Protein AF-A0A1A0IRV1-F1 (afdb_monomer)

Sequence (82 aa):
MAVTLTRADAKRLGEQAGGFGIGPGLLSRALVRYGLDHIDDPGVQAVIAEVKAADRERRRRVGVKAMKSRWPDTKEKKESSE

Mean predicted aligned error: 9.53 Å

Radius of gyration: 22.17 Å; Cα contacts (8 Å, |Δi|>4): 18; chains: 1; bounding box: 51×28×63 Å

Nearest PDB structures (foldseek):
  6sbw-assembly1_A  TM=7.692E-01  e=1.231E+00  Myxococcus xanthus DK 1622
  6sbx-assembly1_C  TM=7.545E-01  e=1.538E+00  Myxococcus xanthus

pLDDT: mean 84.72, std 17.15, range [42.47, 98.38]

Foldseek 3Di:
DDDDDDPVVLVVLCVVCVVVVHHSVVSVVVVVVVCVVPVVPPVSVVVVVVVVVVVVVVVVVVVVVVVCVVDDDPPPDDDDDD

Solvent-accessible surface area (backbone atoms only — not comparable to full-atom values): 5004 Å² total; per-residue (Å²): 139,86,88,85,70,54,73,66,56,51,49,52,44,43,56,53,14,56,77,71,76,44,55,46,69,58,47,50,53,52,51,53,50,52,49,62,79,37,51,85,37,68,68,49,45,50,52,52,52,50,53,54,49,52,52,50,52,52,49,51,55,50,50,52,51,52,50,52,70,73,54,66,79,92,78,85,86,83,85,87,88,128

Secondary structure (DSSP, 8-state):
-PPPPPHHHHHHHHHHHHHTTS-HHHHHHHHHHHHHHTTTSHHHHHHHHHHHHHHHHHHHHHHHHHHHHH------------

Structure (mmCIF, N/CA/C/O backbone):
data_AF-A0A1A0IRV1-F1
#
_entry.id   AF-A0A1A0IRV1-F1
#
loop_
_atom_site.group_PDB
_atom_site.id
_atom_site.type_symbol
_atom_site.label_atom_id
_atom_site.label_alt_id
_atom_site.label_comp_id
_atom_site.label_asym_id
_atom_site.label_entity_id
_atom_site.label_seq_id
_atom_site.pdbx_PDB_ins_code
_atom_site.Cartn_x
_atom_site.Cartn_y
_atom_site.Cartn_z
_atom_site.occupancy
_atom_site.B_iso_or_equiv
_atom_site.auth_seq_id
_atom_site.auth_comp_id
_atom_site.auth_asym_id
_atom_site.auth_atom_id
_atom_site.pdbx_PDB_model_num
ATOM 1 N N . MET A 1 1 ? 15.159 -3.258 8.133 1.00 65.06 1 MET A N 1
ATOM 2 C CA . MET A 1 1 ? 14.770 -3.300 6.705 1.00 65.06 1 MET A CA 1
ATOM 3 C C . MET A 1 1 ? 13.842 -2.126 6.431 1.00 65.06 1 MET A C 1
ATOM 5 O O . MET A 1 1 ? 12.905 -1.953 7.198 1.00 65.06 1 MET A O 1
ATOM 9 N N . ALA A 1 2 ? 14.110 -1.307 5.411 1.00 79.25 2 ALA A N 1
ATOM 10 C CA . ALA A 1 2 ? 13.235 -0.195 5.027 1.00 79.25 2 ALA A CA 1
ATOM 11 C C . ALA A 1 2 ? 12.373 -0.601 3.822 1.00 79.25 2 ALA A C 1
ATOM 13 O O . ALA A 1 2 ? 12.905 -1.118 2.840 1.00 79.25 2 ALA A O 1
ATOM 14 N N . VAL A 1 3 ? 11.059 -0.377 3.898 1.00 84.31 3 VAL A N 1
ATOM 15 C CA . VAL A 1 3 ? 10.137 -0.596 2.774 1.00 84.31 3 VAL A CA 1
ATOM 16 C C . VAL A 1 3 ? 10.036 0.701 1.984 1.00 84.31 3 VAL A C 1
ATOM 18 O O . VAL A 1 3 ? 9.752 1.756 2.546 1.00 84.31 3 VAL A O 1
ATOM 21 N N . THR A 1 4 ? 10.299 0.629 0.682 1.00 87.94 4 THR A N 1
ATOM 22 C CA . THR A 1 4 ? 10.196 1.782 -0.216 1.00 87.94 4 THR A CA 1
ATOM 23 C C . THR A 1 4 ? 8.856 1.759 -0.933 1.00 87.94 4 THR A C 1
ATOM 25 O O . THR A 1 4 ? 8.466 0.744 -1.504 1.00 87.94 4 THR A O 1
ATOM 28 N N . LEU A 1 5 ? 8.156 2.890 -0.899 1.00 90.38 5 LEU A N 1
ATOM 29 C CA . LEU A 1 5 ? 6.903 3.092 -1.617 1.00 90.38 5 LEU A CA 1
ATOM 30 C C . LEU A 1 5 ? 7.154 3.894 -2.890 1.00 90.38 5 LEU A C 1
ATOM 32 O O . LEU A 1 5 ? 8.057 4.736 -2.950 1.00 90.38 5 LEU A O 1
ATOM 36 N N . THR A 1 6 ? 6.322 3.671 -3.905 1.00 90.69 6 THR A N 1
ATOM 37 C CA . THR A 1 6 ? 6.273 4.595 -5.037 1.00 90.69 6 THR A CA 1
ATOM 38 C C . THR A 1 6 ? 5.708 5.944 -4.579 1.00 90.69 6 THR A C 1
ATOM 40 O O . THR A 1 6 ? 5.019 6.040 -3.562 1.00 90.69 6 THR A O 1
ATOM 43 N N . ARG A 1 7 ? 5.967 7.017 -5.340 1.00 92.12 7 ARG A N 1
ATOM 44 C CA . ARG A 1 7 ? 5.391 8.340 -5.028 1.00 92.12 7 ARG A CA 1
ATOM 45 C C . ARG A 1 7 ? 3.859 8.321 -5.035 1.00 92.12 7 ARG A C 1
ATOM 47 O O . ARG A 1 7 ? 3.249 9.020 -4.232 1.00 92.12 7 ARG A O 1
ATOM 54 N N . ALA A 1 8 ? 3.256 7.533 -5.926 1.00 92.94 8 ALA A N 1
ATOM 55 C CA . ALA A 1 8 ? 1.806 7.399 -6.020 1.00 92.94 8 ALA A CA 1
ATOM 56 C C . ALA A 1 8 ? 1.232 6.712 -4.773 1.00 92.94 8 ALA A C 1
ATOM 58 O O . ALA A 1 8 ? 0.298 7.235 -4.168 1.00 92.94 8 ALA A O 1
ATOM 59 N N . ASP A 1 9 ? 1.849 5.611 -4.335 1.00 94.25 9 ASP A N 1
ATOM 60 C CA . ASP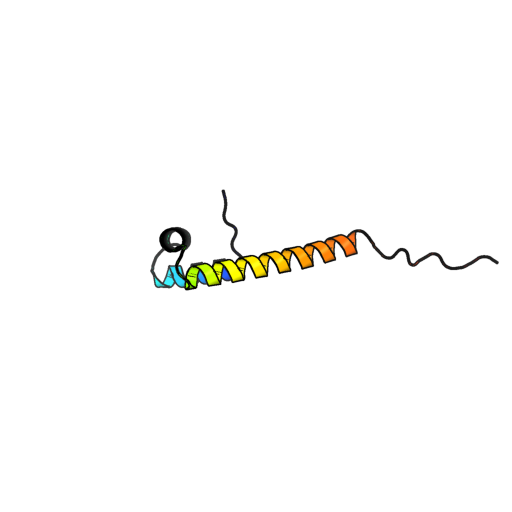 A 1 9 ? 1.409 4.886 -3.139 1.00 94.25 9 ASP A CA 1
ATOM 61 C C . ASP A 1 9 ? 1.602 5.719 -1.871 1.00 94.25 9 ASP A C 1
ATOM 63 O O . ASP A 1 9 ? 0.720 5.752 -1.019 1.00 94.25 9 ASP A O 1
ATOM 67 N N . ALA A 1 10 ? 2.713 6.456 -1.764 1.00 95.88 10 ALA A N 1
ATOM 68 C CA . ALA A 1 10 ? 2.958 7.357 -0.640 1.00 95.88 10 ALA A CA 1
ATOM 69 C C . ALA A 1 10 ? 1.906 8.480 -0.554 1.00 95.88 10 ALA A C 1
ATOM 71 O O . ALA A 1 10 ? 1.423 8.786 0.536 1.00 95.88 10 ALA A O 1
ATOM 72 N N . LYS A 1 11 ? 1.511 9.063 -1.697 1.00 97.44 11 LYS A N 1
ATOM 73 C CA . LYS A 1 11 ? 0.434 10.065 -1.759 1.00 97.44 11 LYS A CA 1
ATOM 74 C C . LYS A 1 11 ? -0.904 9.462 -1.332 1.00 97.44 11 LYS A C 1
ATOM 76 O O . LYS A 1 11 ? -1.560 10.012 -0.452 1.00 97.44 11 LYS A O 1
ATOM 81 N N . ARG A 1 12 ? -1.267 8.307 -1.899 1.00 97.44 12 ARG A N 1
ATOM 82 C CA . ARG A 1 12 ? -2.516 7.602 -1.577 1.00 97.44 12 ARG A CA 1
ATOM 83 C C . ARG A 1 12 ? -2.585 7.228 -0.097 1.00 97.44 12 ARG A C 1
ATOM 85 O O . ARG A 1 12 ? -3.610 7.439 0.538 1.00 97.44 12 ARG A O 1
ATOM 92 N N . LEU A 1 13 ? -1.491 6.724 0.470 1.00 97.38 13 LEU A N 1
ATOM 93 C CA . LEU A 1 13 ? -1.388 6.421 1.896 1.00 97.38 13 LEU A CA 1
ATOM 94 C C . LEU A 1 13 ? -1.633 7.669 2.756 1.00 97.38 13 LEU A C 1
ATOM 96 O O . LEU A 1 13 ? -2.357 7.584 3.742 1.00 97.38 13 LEU A O 1
ATOM 100 N N . GLY A 1 14 ? -1.053 8.815 2.386 1.00 97.56 14 GLY A N 1
ATOM 101 C CA . GLY A 1 14 ? -1.259 10.077 3.096 1.00 97.56 14 GLY A CA 1
ATOM 102 C C . GLY A 1 14 ? -2.715 10.541 3.084 1.00 97.56 14 GLY A C 1
ATOM 103 O O . GLY A 1 14 ? -3.255 10.891 4.130 1.00 97.56 14 GLY A O 1
ATOM 104 N N . GLU A 1 15 ? -3.366 10.479 1.923 1.00 98.06 15 GLU A N 1
ATOM 105 C CA . GLU A 1 15 ? -4.783 10.831 1.764 1.00 98.06 15 GLU A CA 1
ATOM 106 C C . GLU A 1 15 ? -5.692 9.932 2.608 1.00 98.06 15 GLU A C 1
ATOM 108 O O . GLU A 1 15 ? -6.546 10.426 3.342 1.00 98.06 15 GLU A O 1
ATOM 113 N N . GLN A 1 16 ? -5.474 8.613 2.557 1.00 98.31 16 GLN A N 1
ATOM 114 C CA . GLN A 1 16 ? -6.256 7.666 3.352 1.00 98.31 16 GLN A CA 1
ATOM 115 C C . GLN A 1 16 ? -6.014 7.856 4.852 1.00 98.31 16 GLN A C 1
ATOM 117 O O . GLN A 1 16 ? -6.964 7.855 5.627 1.00 98.31 16 GLN A O 1
ATOM 122 N N . ALA A 1 17 ? -4.766 8.084 5.270 1.00 97.81 17 ALA A N 1
ATOM 123 C CA . ALA A 1 17 ? -4.432 8.326 6.672 1.00 97.81 17 ALA A CA 1
ATOM 124 C C . ALA A 1 17 ? -5.153 9.566 7.225 1.00 97.81 17 ALA A C 1
ATOM 126 O O . ALA A 1 17 ? -5.684 9.514 8.336 1.00 97.81 17 ALA A O 1
ATOM 127 N N . GLY A 1 18 ? -5.261 10.628 6.417 1.00 97.44 18 GLY A N 1
ATOM 128 C CA . GLY A 1 18 ? -6.060 11.811 6.740 1.00 97.44 18 GLY A CA 1
ATOM 129 C C . GLY A 1 18 ? -7.538 11.487 6.973 1.00 97.44 18 GLY A C 1
ATOM 130 O O . GLY A 1 18 ? -8.115 11.967 7.945 1.00 97.44 18 GLY A O 1
ATOM 131 N N . GLY A 1 19 ? -8.125 10.608 6.154 1.00 97.00 19 GLY A N 1
ATOM 132 C CA . GLY A 1 19 ? -9.504 10.133 6.332 1.00 97.00 19 GLY A CA 1
ATOM 133 C C . GLY A 1 19 ? -9.746 9.383 7.648 1.00 97.00 19 GLY A C 1
ATOM 134 O O . GLY A 1 19 ? -10.847 9.433 8.188 1.00 97.00 19 GLY A O 1
ATOM 135 N N . PHE A 1 20 ? -8.714 8.740 8.199 1.00 96.44 20 PHE A N 1
ATOM 136 C CA . PHE A 1 20 ? -8.764 8.062 9.500 1.00 96.44 20 PHE A CA 1
ATOM 137 C C . PHE A 1 20 ? -8.300 8.940 10.675 1.00 96.44 20 PHE A C 1
ATOM 139 O O . PHE A 1 20 ? -8.292 8.472 11.812 1.00 96.44 20 PHE A O 1
ATOM 146 N N . GLY A 1 21 ? -7.879 10.186 10.430 1.00 97.56 21 GLY A N 1
ATOM 147 C CA . GLY A 1 21 ? -7.349 11.072 11.471 1.00 97.56 21 GLY A CA 1
ATOM 148 C C . GLY A 1 21 ? -6.026 10.598 12.087 1.00 97.56 21 GLY A C 1
ATOM 149 O O . GLY A 1 21 ? -5.717 10.953 13.223 1.00 97.56 21 GLY A O 1
ATOM 150 N N . ILE A 1 22 ? -5.240 9.788 11.368 1.00 97.81 22 ILE A N 1
ATOM 151 C CA . ILE A 1 22 ? -3.964 9.239 11.850 1.00 97.81 22 ILE A CA 1
ATOM 152 C C . ILE A 1 22 ? -2.798 9.598 10.929 1.00 97.81 22 ILE A C 1
ATOM 154 O O . ILE A 1 22 ? -2.968 9.960 9.769 1.00 97.81 22 ILE A O 1
ATOM 158 N N . GLY A 1 23 ? -1.574 9.468 11.444 1.00 96.50 23 GLY A N 1
ATOM 159 C CA . GLY A 1 23 ? -0.368 9.663 10.641 1.00 96.50 23 GLY A CA 1
ATOM 160 C C . GLY A 1 23 ? -0.150 8.534 9.615 1.00 96.50 23 GLY A C 1
ATOM 161 O O . GLY A 1 23 ? -0.441 7.372 9.920 1.00 96.50 23 GLY A O 1
ATOM 162 N N . PRO A 1 24 ? 0.463 8.816 8.444 1.00 96.38 24 PRO A N 1
ATOM 163 C CA . PRO A 1 24 ? 0.737 7.808 7.411 1.00 96.38 24 PRO A CA 1
ATOM 164 C C . PRO A 1 24 ? 1.548 6.611 7.922 1.00 96.38 24 PRO A C 1
ATOM 166 O O . PRO A 1 24 ? 1.323 5.478 7.500 1.00 96.38 24 PRO A O 1
ATOM 169 N N . GLY A 1 25 ? 2.461 6.835 8.874 1.00 95.25 25 GLY A N 1
ATOM 170 C CA . GLY A 1 25 ? 3.248 5.768 9.498 1.00 95.25 25 GLY A CA 1
ATOM 171 C C . GLY A 1 25 ? 2.398 4.780 10.302 1.00 95.25 25 GLY A C 1
ATOM 172 O O . GLY A 1 25 ? 2.641 3.574 10.247 1.00 95.25 25 GLY A O 1
ATOM 173 N N . LEU A 1 26 ? 1.365 5.265 11.001 1.00 97.31 26 LEU A N 1
ATOM 174 C CA . LEU A 1 26 ? 0.464 4.402 11.764 1.00 97.31 26 LEU A CA 1
ATOM 175 C C . LEU A 1 26 ? -0.440 3.592 10.830 1.00 97.31 26 LEU A C 1
ATOM 177 O O . LEU A 1 26 ? -0.562 2.381 11.013 1.00 97.31 26 LEU A O 1
ATOM 181 N N . LEU A 1 27 ? -0.987 4.228 9.786 1.00 97.75 27 LEU A N 1
ATOM 182 C CA . LEU A 1 27 ? -1.765 3.518 8.769 1.00 97.75 27 LEU A CA 1
ATOM 183 C C . LEU A 1 27 ? -0.916 2.450 8.065 1.00 97.75 27 LEU A C 1
ATOM 185 O O . LEU A 1 27 ? -1.355 1.314 7.922 1.00 97.75 27 LEU A O 1
ATOM 189 N N . SER A 1 28 ? 0.330 2.778 7.705 1.00 96.44 28 SER A N 1
ATOM 190 C CA . SER A 1 28 ? 1.277 1.820 7.113 1.00 96.44 28 SER A CA 1
ATOM 191 C C . SER A 1 28 ? 1.432 0.574 7.978 1.00 96.44 28 SER A C 1
ATOM 193 O O . SER A 1 28 ? 1.341 -0.545 7.482 1.00 96.44 28 SER A O 1
ATOM 195 N N . ARG A 1 29 ? 1.641 0.760 9.288 1.00 96.56 29 ARG A N 1
ATOM 196 C CA . ARG A 1 29 ? 1.804 -0.349 10.232 1.00 96.56 29 ARG A CA 1
ATOM 197 C C . ARG A 1 29 ? 0.545 -1.212 10.314 1.00 96.56 29 ARG A C 1
ATOM 199 O O . ARG A 1 29 ? 0.667 -2.433 10.360 1.00 96.56 29 ARG A O 1
ATOM 206 N N . ALA A 1 30 ? -0.636 -0.595 10.326 1.00 97.81 30 ALA A N 1
ATOM 207 C CA . ALA A 1 30 ? -1.907 -1.312 10.354 1.00 97.81 30 ALA A CA 1
ATOM 208 C C . ALA A 1 30 ? -2.116 -2.150 9.082 1.00 97.81 30 ALA A C 1
ATOM 210 O O . ALA A 1 30 ? -2.426 -3.334 9.181 1.00 97.81 30 ALA A O 1
ATOM 211 N N . LEU A 1 31 ? -1.867 -1.568 7.904 1.00 96.44 31 LEU A N 1
ATOM 212 C CA . LEU A 1 31 ? -2.006 -2.256 6.618 1.00 96.44 31 LEU A CA 1
ATOM 213 C C . LEU A 1 31 ? -1.013 -3.413 6.467 1.00 96.44 31 LEU A C 1
ATOM 215 O O . LEU A 1 31 ? -1.402 -4.493 6.035 1.00 96.44 31 LEU A O 1
ATOM 219 N N . VAL A 1 32 ? 0.251 -3.214 6.860 1.00 95.81 32 VAL A N 1
ATOM 220 C CA . VAL A 1 32 ? 1.261 -4.285 6.842 1.00 95.81 32 VAL A CA 1
ATOM 221 C C . VAL A 1 32 ? 0.852 -5.424 7.768 1.00 95.81 32 VAL A C 1
ATOM 223 O O . VAL A 1 32 ? 0.907 -6.577 7.358 1.00 95.81 32 VAL A O 1
ATOM 226 N N . ARG A 1 33 ? 0.411 -5.117 8.995 1.00 97.75 33 ARG A N 1
ATOM 227 C CA . ARG A 1 33 ? -0.064 -6.144 9.928 1.00 97.75 33 ARG A CA 1
ATOM 228 C C . ARG A 1 33 ? -1.236 -6.925 9.335 1.00 97.75 33 ARG A C 1
ATOM 230 O O . ARG A 1 33 ? -1.170 -8.143 9.278 1.00 97.75 33 ARG A O 1
ATOM 237 N N . TYR A 1 34 ? -2.254 -6.223 8.840 1.00 97.81 34 TYR A N 1
ATOM 238 C CA . TYR A 1 34 ? -3.430 -6.857 8.252 1.00 97.81 34 TYR A CA 1
ATOM 239 C C . TYR A 1 34 ? -3.068 -7.758 7.066 1.00 97.81 34 TYR A C 1
ATOM 241 O O . TYR A 1 34 ? -3.490 -8.908 7.033 1.00 97.81 34 TYR A O 1
ATOM 249 N N . GLY A 1 35 ? -2.254 -7.265 6.128 1.00 97.00 35 GLY A N 1
ATOM 250 C CA . GLY A 1 35 ? -1.849 -8.038 4.954 1.00 97.00 35 GLY A CA 1
ATOM 251 C C . GLY A 1 35 ? -1.016 -9.275 5.295 1.00 97.00 35 GLY A C 1
ATOM 252 O O . GLY A 1 35 ? -1.124 -10.281 4.604 1.00 97.00 35 GLY A O 1
ATOM 253 N N . LEU A 1 36 ? -0.214 -9.229 6.365 1.00 97.12 36 LEU A N 1
ATOM 254 C CA . LEU A 1 36 ? 0.521 -10.401 6.849 1.00 97.12 36 LEU A CA 1
ATOM 255 C C . LEU A 1 36 ? -0.400 -11.410 7.546 1.00 97.12 36 LEU A C 1
ATOM 257 O O . LEU A 1 36 ? -0.264 -12.606 7.310 1.00 97.12 36 LEU A O 1
ATOM 261 N N . ASP A 1 37 ? -1.351 -10.934 8.352 1.00 98.38 37 ASP A N 1
ATOM 262 C CA . ASP A 1 37 ? -2.334 -11.786 9.035 1.00 98.38 37 ASP A CA 1
ATOM 263 C C . ASP A 1 37 ? -3.317 -12.447 8.040 1.00 98.38 37 ASP A C 1
ATOM 265 O O . ASP A 1 37 ? -3.908 -13.478 8.347 1.00 98.38 37 ASP A O 1
ATOM 269 N N . HIS A 1 38 ? -3.471 -11.876 6.839 1.00 98.31 38 HIS A N 1
ATOM 270 C CA . HIS A 1 38 ? -4.369 -12.343 5.774 1.00 98.31 38 HIS A CA 1
ATOM 271 C C . HIS A 1 38 ? -3.595 -12.701 4.502 1.00 98.31 38 HIS A C 1
ATOM 273 O O . HIS A 1 38 ? -4.069 -12.460 3.393 1.00 98.31 38 HIS A O 1
ATOM 279 N N . ILE A 1 39 ? -2.385 -13.253 4.640 1.00 97.88 39 ILE A N 1
ATOM 280 C CA . ILE A 1 39 ? -1.515 -13.499 3.485 1.00 97.88 39 ILE A CA 1
ATOM 281 C C . ILE A 1 39 ? -2.156 -14.433 2.452 1.00 97.88 39 ILE A C 1
ATOM 283 O O . ILE A 1 39 ? -1.915 -14.268 1.261 1.00 97.88 39 ILE A O 1
ATOM 287 N N . ASP A 1 40 ? -3.005 -15.364 2.887 1.00 97.44 40 ASP A N 1
ATOM 288 C CA . ASP A 1 40 ? -3.692 -16.328 2.022 1.00 97.44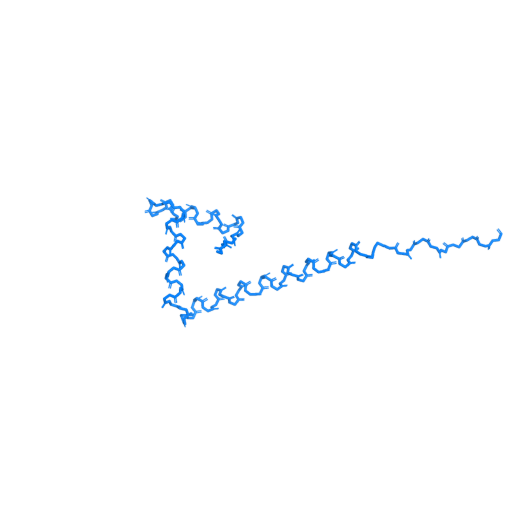 40 ASP A CA 1
ATOM 289 C C . ASP A 1 40 ? -5.007 -15.791 1.428 1.00 97.44 40 ASP A C 1
ATOM 291 O O . ASP A 1 40 ? -5.650 -16.477 0.631 1.00 97.44 40 ASP A O 1
ATOM 295 N N . ASP A 1 41 ? -5.415 -14.567 1.781 1.00 98.12 41 ASP A N 1
ATOM 296 C CA . ASP A 1 41 ? -6.597 -13.937 1.198 1.00 98.12 41 ASP A CA 1
ATOM 297 C C . ASP A 1 41 ? -6.403 -13.719 -0.319 1.00 98.12 41 ASP A C 1
ATOM 299 O O . ASP A 1 41 ? -5.371 -13.177 -0.740 1.00 98.12 41 ASP A O 1
ATOM 303 N N . PRO A 1 42 ? -7.383 -14.089 -1.170 1.00 97.88 42 PRO A N 1
ATOM 304 C CA . PRO A 1 42 ? -7.263 -13.933 -2.618 1.00 97.88 42 PRO A CA 1
ATOM 305 C C . PRO A 1 42 ? -6.981 -12.495 -3.068 1.00 97.88 42 PRO A C 1
ATOM 307 O O . PRO A 1 42 ? -6.264 -12.291 -4.050 1.00 97.88 42 PRO A O 1
ATOM 310 N N . GLY A 1 43 ? -7.509 -11.493 -2.358 1.00 96.31 43 GLY A N 1
ATOM 311 C CA . GLY A 1 43 ? -7.252 -10.085 -2.644 1.00 96.31 43 GLY A CA 1
ATOM 312 C C . GLY A 1 43 ? -5.804 -9.701 -2.354 1.00 96.31 43 GLY A C 1
ATOM 313 O O . GLY A 1 43 ? -5.158 -9.050 -3.177 1.00 96.31 43 GLY A O 1
ATOM 314 N N . VAL A 1 44 ? -5.253 -10.161 -1.228 1.00 96.81 44 VAL A N 1
ATOM 315 C CA . VAL A 1 44 ? -3.834 -9.957 -0.889 1.00 96.81 44 VAL A CA 1
ATOM 316 C C . VAL A 1 44 ? -2.923 -10.669 -1.895 1.00 96.81 44 VAL A C 1
ATOM 318 O O . VAL A 1 44 ? -1.979 -10.061 -2.408 1.00 96.81 44 VAL A O 1
ATOM 321 N N . GLN A 1 45 ? -3.235 -11.917 -2.256 1.00 98.19 45 GLN A N 1
ATOM 322 C CA . GLN A 1 45 ? -2.492 -12.680 -3.266 1.00 98.19 45 GLN A CA 1
ATOM 323 C C . GLN A 1 45 ? -2.503 -11.996 -4.644 1.00 98.19 45 GLN A C 1
ATOM 325 O O . GLN A 1 45 ? -1.465 -11.933 -5.311 1.00 98.19 45 GLN A O 1
ATOM 330 N N . ALA A 1 46 ? -3.639 -11.424 -5.057 1.00 97.44 46 ALA A N 1
ATOM 331 C CA . ALA A 1 46 ? -3.745 -10.664 -6.302 1.00 97.44 46 ALA A CA 1
ATOM 332 C C . ALA A 1 46 ? -2.831 -9.427 -6.296 1.00 97.44 46 ALA A C 1
ATOM 334 O O . ALA A 1 46 ? -2.042 -9.237 -7.225 1.00 97.44 46 ALA A O 1
ATOM 335 N N . VAL A 1 47 ? -2.845 -8.640 -5.214 1.00 95.56 47 VAL A N 1
ATOM 336 C CA . VAL A 1 47 ? -1.969 -7.463 -5.074 1.00 95.56 47 VAL A CA 1
ATOM 337 C C . VAL A 1 47 ? -0.487 -7.864 -5.088 1.00 95.56 47 VAL A C 1
ATOM 339 O O . VAL A 1 47 ? 0.331 -7.202 -5.731 1.00 95.56 47 VAL A O 1
ATOM 342 N N . ILE A 1 48 ? -0.112 -8.977 -4.449 1.00 95.94 48 ILE A N 1
ATOM 343 C CA . ILE A 1 48 ? 1.262 -9.506 -4.508 1.00 95.94 48 ILE A CA 1
ATOM 344 C C . ILE A 1 48 ? 1.659 -9.840 -5.953 1.00 95.94 48 ILE A C 1
ATOM 346 O O . ILE A 1 48 ? 2.769 -9.506 -6.389 1.00 95.94 48 ILE A O 1
ATOM 350 N N . ALA A 1 49 ? 0.768 -10.483 -6.712 1.00 96.81 49 ALA A N 1
ATOM 351 C CA . ALA A 1 49 ? 1.015 -10.821 -8.109 1.00 96.81 49 ALA A CA 1
ATOM 352 C C . ALA A 1 49 ? 1.214 -9.565 -8.979 1.00 96.81 49 ALA A C 1
ATOM 354 O O . ALA A 1 49 ? 2.150 -9.528 -9.788 1.00 96.81 49 ALA A O 1
ATOM 355 N N . GLU A 1 50 ? 0.405 -8.524 -8.768 1.00 94.38 50 GLU A N 1
ATOM 356 C CA . GLU A 1 50 ? 0.528 -7.227 -9.443 1.00 94.38 50 GLU A CA 1
ATOM 357 C C . GLU A 1 50 ? 1.873 -6.554 -9.146 1.00 94.38 50 GLU A C 1
ATOM 359 O O . GLU A 1 50 ? 2.605 -6.185 -10.070 1.00 94.38 5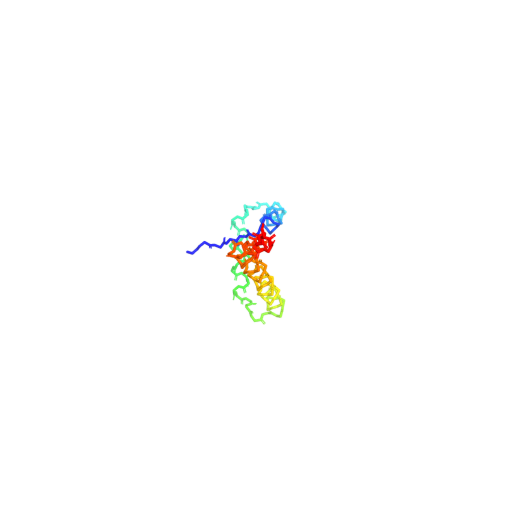0 GLU A O 1
ATOM 364 N N . VAL A 1 51 ? 2.262 -6.469 -7.869 1.00 92.50 51 VAL A N 1
ATOM 365 C CA . VAL A 1 51 ? 3.549 -5.882 -7.461 1.00 92.50 51 VAL A CA 1
ATOM 366 C C . VAL A 1 51 ? 4.720 -6.661 -8.070 1.00 92.50 51 VAL A C 1
ATOM 368 O O . VAL A 1 51 ? 5.663 -6.064 -8.600 1.00 92.50 51 VAL A O 1
ATOM 371 N N . LYS A 1 52 ? 4.653 -8.000 -8.084 1.00 93.81 52 LYS A N 1
ATOM 372 C CA . LYS A 1 52 ? 5.672 -8.862 -8.709 1.00 93.81 52 LYS A CA 1
ATOM 373 C C . LYS A 1 52 ? 5.768 -8.649 -10.222 1.00 93.81 52 LYS A C 1
ATOM 375 O O . LYS A 1 52 ? 6.861 -8.752 -10.789 1.00 93.81 52 LYS A O 1
ATOM 380 N N . ALA A 1 53 ? 4.648 -8.402 -10.901 1.00 93.06 53 ALA A N 1
ATOM 381 C CA . ALA A 1 53 ? 4.627 -8.100 -12.330 1.00 93.06 53 ALA A CA 1
ATOM 382 C C . ALA A 1 53 ? 5.228 -6.715 -12.617 1.00 93.06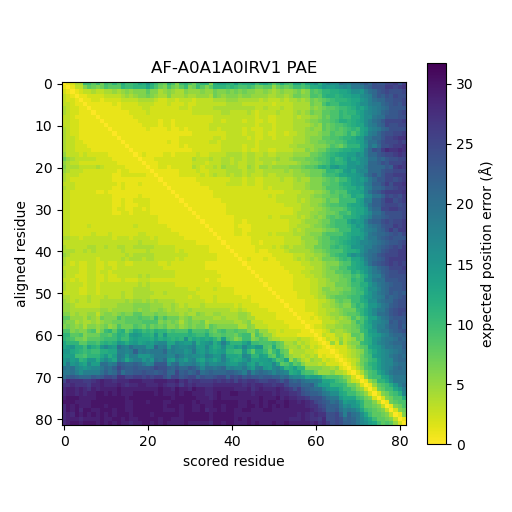 53 ALA A C 1
ATOM 384 O O . ALA A 1 53 ? 6.121 -6.600 -13.461 1.00 93.06 53 ALA A O 1
ATOM 385 N N . ALA A 1 54 ? 4.821 -5.693 -1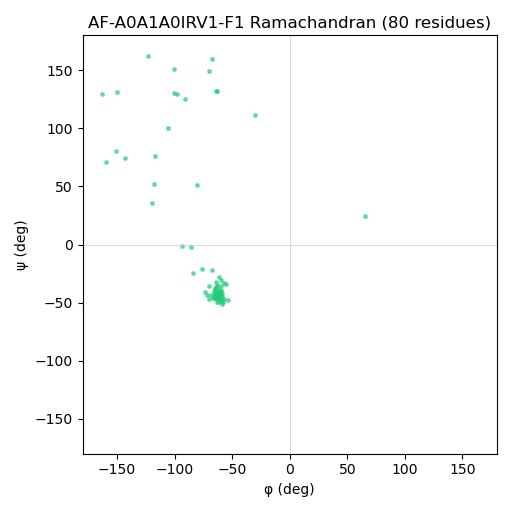1.861 1.00 88.56 54 ALA A N 1
ATOM 386 C CA . ALA A 1 54 ? 5.331 -4.331 -11.993 1.00 88.56 54 ALA A CA 1
ATOM 387 C C . ALA A 1 54 ? 6.848 -4.251 -11.747 1.00 88.56 54 ALA A C 1
ATOM 389 O O . ALA A 1 54 ? 7.574 -3.594 -12.498 1.00 88.56 54 ALA A O 1
ATOM 390 N N . ASP A 1 55 ? 7.360 -4.961 -10.739 1.00 87.62 55 ASP A N 1
ATOM 391 C CA . ASP A 1 55 ? 8.794 -4.983 -10.445 1.00 87.62 55 ASP A CA 1
ATOM 392 C C . ASP A 1 55 ? 9.600 -5.743 -11.517 1.00 87.62 55 ASP A C 1
ATOM 394 O O . ASP A 1 55 ? 10.697 -5.312 -11.885 1.00 87.62 55 ASP A O 1
ATOM 398 N N . ARG A 1 56 ? 9.048 -6.821 -12.100 1.00 87.56 56 ARG A N 1
ATOM 399 C CA . ARG A 1 56 ? 9.643 -7.482 -13.279 1.00 87.56 56 ARG A CA 1
ATOM 400 C C . ARG A 1 56 ? 9.758 -6.525 -14.462 1.00 87.56 56 ARG A C 1
ATOM 402 O O . ARG A 1 56 ? 10.833 -6.427 -15.053 1.00 87.56 56 ARG A O 1
ATOM 409 N N . GLU A 1 57 ? 8.692 -5.795 -14.774 1.00 86.88 57 GLU A N 1
ATOM 410 C CA . GLU A 1 57 ? 8.686 -4.841 -15.886 1.00 86.88 57 GLU A CA 1
ATOM 411 C C . GLU A 1 57 ? 9.663 -3.682 -15.644 1.00 86.88 57 GLU A C 1
ATOM 413 O O . GLU A 1 57 ? 10.457 -3.317 -16.516 1.00 86.88 57 GLU A O 1
ATOM 418 N N . ARG A 1 58 ? 9.703 -3.154 -14.415 1.00 83.00 58 ARG A N 1
ATOM 419 C CA . ARG A 1 58 ? 10.687 -2.143 -14.013 1.00 83.00 58 ARG A CA 1
ATOM 420 C C . ARG A 1 58 ? 12.117 -2.644 -14.225 1.00 83.00 58 ARG A C 1
ATOM 422 O O . ARG A 1 58 ? 12.926 -1.921 -14.809 1.00 83.00 58 ARG A O 1
ATOM 429 N N . ARG A 1 59 ? 12.437 -3.871 -13.792 1.00 81.56 59 ARG A N 1
ATOM 430 C CA . ARG A 1 59 ? 13.769 -4.464 -14.005 1.00 81.56 59 ARG A CA 1
ATOM 431 C C . ARG A 1 59 ? 14.083 -4.650 -15.485 1.00 81.56 59 ARG A C 1
ATOM 433 O O . ARG A 1 59 ?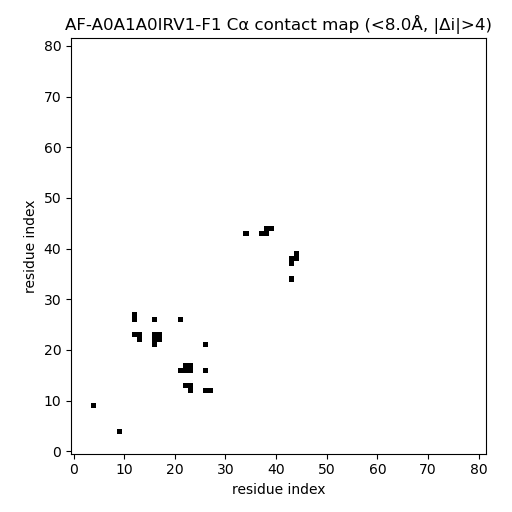 15.195 -4.324 -15.891 1.00 81.56 59 ARG A O 1
ATOM 440 N N . ARG A 1 60 ? 13.121 -5.098 -16.297 1.00 81.31 60 ARG A N 1
ATOM 441 C CA . ARG A 1 60 ? 13.295 -5.238 -17.750 1.00 81.31 60 ARG A CA 1
ATOM 442 C C . ARG A 1 60 ? 13.666 -3.903 -18.393 1.00 81.31 60 ARG A C 1
ATOM 444 O O . ARG A 1 60 ? 14.665 -3.826 -19.104 1.00 81.31 60 ARG A O 1
ATOM 451 N N . ARG A 1 61 ? 12.928 -2.833 -18.089 1.00 76.94 61 ARG A N 1
ATOM 452 C CA . ARG A 1 61 ? 13.214 -1.480 -18.597 1.00 76.94 61 ARG A CA 1
ATOM 453 C C . ARG A 1 61 ? 14.583 -0.960 -18.175 1.00 76.94 61 ARG A C 1
ATOM 455 O O . ARG A 1 61 ? 15.291 -0.377 -18.994 1.00 76.94 61 ARG A O 1
ATOM 462 N N . VAL A 1 62 ? 14.961 -1.161 -16.913 1.00 80.19 62 VAL A N 1
ATOM 463 C CA . VAL A 1 62 ? 16.283 -0.754 -16.413 1.00 80.19 62 VAL A CA 1
ATOM 464 C C . VAL A 1 62 ? 17.390 -1.562 -17.092 1.00 80.19 62 VAL A C 1
ATOM 466 O O . VAL A 1 62 ? 18.375 -0.969 -17.521 1.00 80.19 62 VAL A O 1
ATOM 469 N N . GLY A 1 63 ? 17.209 -2.873 -17.270 1.00 72.50 63 GLY A N 1
ATOM 470 C CA . GLY A 1 63 ? 18.151 -3.737 -17.985 1.00 72.50 63 GLY A CA 1
ATOM 471 C C . GLY A 1 63 ? 18.343 -3.321 -19.445 1.00 72.50 63 GLY A C 1
ATOM 472 O O . GLY A 1 63 ? 19.476 -3.179 -19.896 1.00 72.50 63 GLY A O 1
ATOM 473 N N . VAL A 1 64 ? 17.254 -3.016 -20.159 1.00 72.31 64 VAL A N 1
ATOM 474 C CA . VAL A 1 64 ? 17.309 -2.481 -21.531 1.00 72.31 64 VAL A CA 1
ATOM 475 C C . VAL A 1 64 ? 18.027 -1.131 -21.569 1.00 72.31 64 VAL A C 1
ATOM 477 O O . VAL A 1 64 ? 18.863 -0.907 -22.441 1.00 72.31 64 VAL A O 1
ATOM 480 N N . LYS A 1 65 ? 17.744 -0.228 -20.621 1.00 70.00 65 LYS A N 1
ATOM 481 C CA . LYS A 1 65 ? 18.424 1.072 -20.537 1.00 70.00 65 LYS A CA 1
ATOM 482 C C . LYS A 1 65 ? 19.925 0.906 -20.272 1.00 70.00 65 LYS A C 1
ATOM 484 O O . LYS A 1 65 ? 20.716 1.556 -20.943 1.00 70.00 65 LYS A O 1
ATOM 489 N N . ALA A 1 66 ? 20.303 0.015 -19.356 1.00 70.50 66 ALA A N 1
ATOM 490 C CA . ALA A 1 66 ? 21.696 -0.284 -19.026 1.00 70.50 66 ALA A CA 1
ATOM 491 C C . ALA A 1 66 ? 22.454 -0.924 -20.204 1.00 70.50 66 ALA A C 1
ATOM 493 O O . ALA A 1 66 ? 23.617 -0.603 -20.442 1.00 70.50 66 ALA A O 1
ATOM 494 N N . MET A 1 67 ? 21.787 -1.797 -20.967 1.00 70.62 67 MET A N 1
ATOM 495 C CA . MET A 1 67 ? 22.331 -2.395 -22.188 1.00 70.62 67 MET A CA 1
ATOM 496 C C . MET A 1 67 ? 22.552 -1.337 -23.279 1.00 70.62 67 MET A C 1
ATOM 498 O O . MET A 1 67 ? 23.640 -1.272 -23.842 1.00 70.62 67 MET A O 1
ATOM 502 N N . LYS A 1 68 ? 21.573 -0.451 -23.514 1.00 67.94 68 LYS A N 1
ATOM 503 C CA . LYS A 1 68 ? 21.703 0.671 -24.461 1.00 67.94 68 LYS A CA 1
ATOM 504 C C . LYS A 1 68 ? 22.790 1.672 -24.058 1.00 67.94 68 LYS A C 1
ATOM 506 O O . LYS A 1 68 ? 23.464 2.205 -24.923 1.00 67.94 68 LYS A O 1
ATOM 511 N N . SER A 1 69 ? 22.999 1.911 -22.762 1.00 70.25 69 SER A N 1
ATOM 512 C CA . SER A 1 69 ? 24.093 2.775 -22.294 1.00 70.25 69 SER A CA 1
ATOM 513 C C . SER A 1 69 ? 25.472 2.110 -22.343 1.00 70.25 69 SER A C 1
ATOM 515 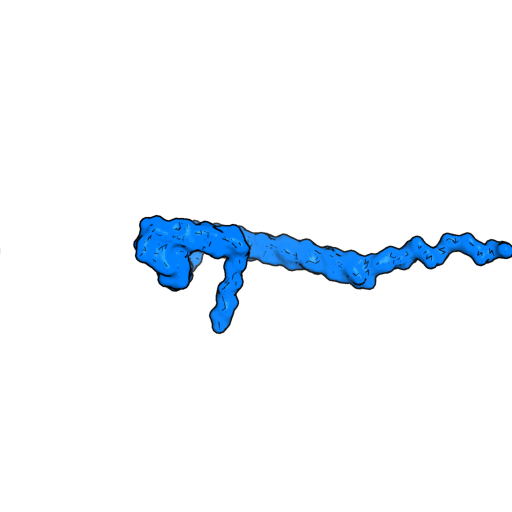O O . SER A 1 69 ? 26.474 2.814 -22.339 1.00 70.25 69 SER A O 1
ATOM 517 N N . ARG A 1 70 ? 25.541 0.769 -22.360 1.00 61.25 70 ARG A N 1
ATOM 518 C CA . ARG A 1 70 ? 26.798 0.006 -22.497 1.00 61.25 70 ARG A CA 1
ATOM 519 C C . ARG A 1 70 ? 27.239 -0.174 -23.950 1.00 61.25 70 ARG A C 1
ATOM 521 O O . ARG A 1 70 ? 28.428 -0.348 -24.178 1.00 61.25 70 ARG A O 1
ATOM 528 N N . TRP A 1 71 ? 26.308 -0.109 -24.901 1.00 59.78 71 TRP A N 1
ATOM 529 C CA . TRP A 1 7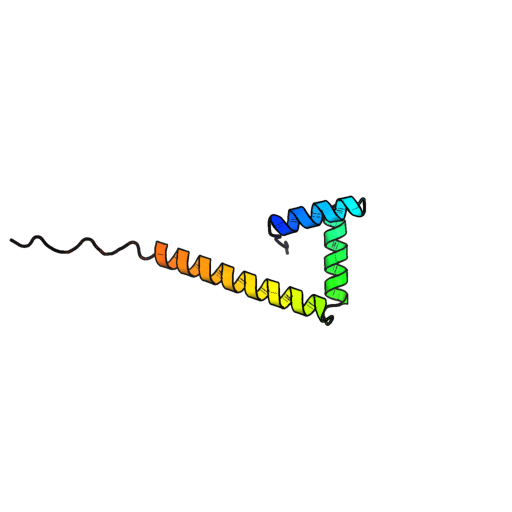1 ? 26.584 -0.079 -26.339 1.00 59.78 71 TRP A CA 1
ATOM 530 C C . TRP A 1 71 ? 26.090 1.244 -26.944 1.00 59.78 71 TRP A C 1
ATOM 532 O O . TRP A 1 71 ? 25.042 1.271 -27.590 1.00 59.78 71 TRP A O 1
ATOM 542 N N . PRO A 1 72 ? 26.806 2.364 -26.737 1.00 54.38 72 PRO A N 1
ATOM 543 C CA . PRO A 1 72 ? 26.666 3.484 -27.650 1.00 54.38 72 PRO A CA 1
ATOM 544 C C . PRO A 1 72 ? 27.174 3.024 -29.025 1.00 54.38 72 PRO A C 1
ATOM 546 O O . PRO A 1 72 ? 28.213 2.368 -29.121 1.00 54.38 72 PRO A O 1
ATOM 549 N N . ASP A 1 73 ? 26.381 3.295 -30.059 1.00 54.75 73 ASP A N 1
ATOM 550 C CA . ASP A 1 73 ? 26.613 2.961 -31.464 1.00 54.75 73 ASP A CA 1
ATOM 551 C C . ASP A 1 73 ? 28.098 2.915 -31.858 1.00 54.75 73 ASP A C 1
ATOM 553 O O . ASP A 1 73 ? 28.772 3.933 -31.983 1.00 54.75 73 ASP A O 1
ATOM 557 N N . THR A 1 74 ? 28.595 1.716 -32.163 1.00 51.59 74 THR A N 1
ATOM 558 C CA . THR A 1 74 ? 29.829 1.511 -32.937 1.00 51.59 74 THR A CA 1
ATOM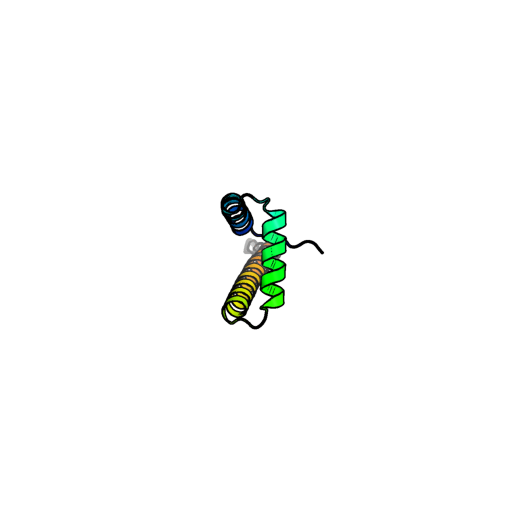 559 C C . THR A 1 74 ? 29.505 1.672 -34.429 1.00 51.59 74 THR A C 1
ATOM 561 O O . THR A 1 74 ? 29.778 0.797 -35.248 1.00 51.59 74 THR A O 1
ATOM 564 N N . LYS A 1 75 ? 28.851 2.784 -34.784 1.00 53.53 75 LYS A N 1
ATOM 565 C CA . LYS A 1 75 ? 28.506 3.161 -36.160 1.00 53.53 75 LYS A CA 1
ATOM 566 C C . LYS A 1 75 ? 29.177 4.473 -36.570 1.00 53.53 75 LYS A C 1
ATOM 568 O O . LYS A 1 75 ? 28.530 5.354 -37.104 1.00 53.53 75 LYS A O 1
ATOM 573 N N . GLU A 1 76 ? 30.490 4.558 -36.398 1.00 48.81 76 GLU A N 1
ATOM 574 C CA . GLU A 1 76 ? 31.346 5.458 -37.185 1.00 48.81 76 GLU A CA 1
ATOM 575 C C . GLU A 1 76 ? 32.684 4.757 -37.460 1.00 48.81 76 GLU A C 1
ATOM 577 O O . GLU A 1 76 ? 33.702 5.007 -36.822 1.00 48.81 76 GLU A O 1
ATOM 582 N N . LYS A 1 77 ? 32.670 3.791 -38.386 1.00 49.50 77 LYS A N 1
ATOM 583 C CA . LYS A 1 77 ? 33.875 3.373 -39.122 1.00 49.50 77 LYS A CA 1
ATOM 584 C C . LYS A 1 77 ? 33.506 2.652 -40.423 1.00 49.50 77 LYS A C 1
ATOM 586 O O . LYS A 1 77 ? 33.643 1.442 -40.559 1.00 49.50 77 LYS A O 1
ATOM 591 N N . LYS A 1 78 ? 32.994 3.431 -41.368 1.00 47.28 78 LYS A N 1
ATOM 592 C CA . LYS A 1 78 ? 33.036 3.220 -42.824 1.00 47.28 78 LYS A CA 1
ATOM 593 C C . LYS A 1 78 ? 33.022 4.630 -43.410 1.00 47.28 78 LYS A C 1
ATOM 595 O O . LYS A 1 78 ? 32.210 5.418 -42.952 1.00 47.28 78 LYS A O 1
ATOM 600 N N . GLU A 1 79 ? 33.846 5.081 -44.334 1.00 49.31 79 GLU A N 1
ATOM 601 C CA . GLU A 1 79 ? 34.908 4.550 -45.181 1.00 49.31 79 GLU A CA 1
ATOM 602 C C . GLU A 1 79 ? 35.633 5.829 -45.647 1.00 49.31 79 GLU A C 1
ATOM 604 O O . GLU A 1 79 ? 34.972 6.759 -46.091 1.00 49.31 79 GLU A O 1
ATOM 609 N N . SER A 1 80 ? 36.955 5.902 -45.527 1.00 42.47 80 SER A N 1
ATOM 610 C CA . SER A 1 80 ? 37.787 6.711 -46.428 1.00 42.47 80 SER A CA 1
ATOM 611 C C . SER A 1 80 ? 39.131 6.009 -46.486 1.00 42.47 80 SER A C 1
ATOM 613 O O . SER A 1 80 ? 40.057 6.290 -45.729 1.00 42.47 80 SER A O 1
ATOM 615 N N . SER A 1 81 ? 39.147 4.977 -47.319 1.00 45.69 81 SER A N 1
ATOM 616 C CA . SER A 1 81 ? 40.346 4.508 -47.984 1.00 45.69 81 SER A CA 1
ATOM 617 C C . SER A 1 81 ? 40.187 4.968 -49.423 1.00 45.69 81 SER A C 1
ATOM 619 O O . SER A 1 81 ? 39.400 4.364 -50.140 1.00 45.69 81 SER A O 1
ATOM 621 N N . GLU A 1 82 ? 40.851 6.063 -49.774 1.00 42.91 82 GLU A N 1
ATOM 622 C CA . GLU A 1 82 ? 41.448 6.357 -51.087 1.00 42.91 82 GLU A CA 1
ATOM 623 C C . GLU A 1 82 ? 42.258 7.652 -50.986 1.00 42.91 82 GLU A C 1
ATOM 625 O O . GLU A 1 82 ? 41.740 8.634 -50.403 1.00 42.91 82 GLU A O 1
#